Protein AF-A0A1T2KZF2-F1 (afdb_monomer_lite)

Secondary structure (DSSP, 8-state):
-HHHHHHHHHHHHHHT--GGGTTTTTS--TTHHHHHHHHHHHHSHHHHHHHHHHHHHHHHHHHTT--HHHHHHHHHHHHHHHHHHHHHHHHHHHHHSSTT----TTS-----------B-TTS-B-------

Foldseek 3Di:
DVVVVVVVVVVVVVVPPDCVVVVVPDDDDPVVVVVVVVVCCCLHPVVVVVLVVLVVVLVVCVVVPHDPVVSVVSVVVSVVVVCCSVVVVCVCCVVPVPVPPPPPPPPPPPCPPPQPQPQDPVRDGDRPPDDD

Structure (mmCIF, N/CA/C/O backbone):
data_AF-A0A1T2KZF2-F1
#
_entry.id   AF-A0A1T2KZF2-F1
#
loop_
_atom_site.group_PDB
_atom_site.id
_atom_site.type_symbol
_atom_site.label_atom_id
_atom_site.label_alt_id
_atom_site.label_comp_id
_atom_site.label_asym_id
_atom_site.label_entity_id
_atom_site.label_seq_id
_atom_site.pdbx_PDB_ins_code
_atom_site.Cartn_x
_atom_site.Cartn_y
_atom_site.Cartn_z
_atom_site.occupancy
_atom_site.B_iso_or_equiv
_atom_site.auth_seq_id
_atom_site.auth_comp_id
_atom_site.auth_asym_id
_atom_site.auth_atom_id
_atom_site.pdbx_PDB_model_num
ATOM 1 N N . MET A 1 1 ? -1.812 29.466 -7.656 1.00 59.69 1 MET A N 1
ATOM 2 C CA . MET A 1 1 ? -1.613 29.797 -6.223 1.00 59.69 1 MET A CA 1
ATOM 3 C C . MET A 1 1 ? -2.856 29.545 -5.358 1.00 59.69 1 MET A C 1
ATOM 5 O O . MET A 1 1 ? -2.756 28.784 -4.409 1.00 59.69 1 MET A O 1
ATOM 9 N N . ARG A 1 2 ? -4.055 30.053 -5.697 1.00 57.41 2 ARG A N 1
ATOM 10 C CA . ARG A 1 2 ? -5.286 29.862 -4.881 1.00 57.41 2 ARG A CA 1
ATOM 11 C C . ARG A 1 2 ? -5.716 28.396 -4.668 1.00 57.41 2 ARG A C 1
ATOM 13 O O . ARG A 1 2 ? -6.250 28.065 -3.619 1.00 57.41 2 ARG A O 1
ATOM 20 N N . LYS A 1 3 ? -5.462 27.514 -5.646 1.00 63.66 3 LYS A N 1
ATOM 21 C CA . LYS A 1 3 ? -5.753 26.068 -5.545 1.00 63.66 3 LYS A CA 1
ATOM 22 C C . LYS A 1 3 ? -4.833 25.354 -4.543 1.00 63.66 3 LYS A C 1
ATOM 24 O O . LYS A 1 3 ? -5.299 24.507 -3.800 1.00 63.66 3 LYS A O 1
ATOM 29 N N . PHE A 1 4 ? -3.567 25.771 -4.477 1.00 70.50 4 PHE A N 1
ATOM 30 C CA . PHE A 1 4 ? -2.580 25.266 -3.517 1.00 70.50 4 PHE A CA 1
ATOM 31 C C . PHE A 1 4 ? -2.897 25.728 -2.090 1.00 70.50 4 PHE A C 1
ATOM 33 O O . PHE A 1 4 ? -2.827 24.931 -1.167 1.00 70.50 4 PHE A O 1
ATOM 40 N N . MET A 1 5 ? -3.347 26.980 -1.926 1.00 77.50 5 MET A N 1
ATOM 41 C CA . MET A 1 5 ? -3.785 27.516 -0.629 1.00 77.50 5 MET A CA 1
ATOM 42 C C . MET A 1 5 ? -4.979 26.735 -0.054 1.00 77.50 5 MET A C 1
ATOM 44 O O . MET A 1 5 ? -5.021 26.454 1.136 1.00 77.50 5 MET A O 1
ATOM 48 N N . ARG A 1 6 ? -5.941 26.345 -0.905 1.00 78.38 6 ARG A N 1
ATOM 49 C CA . ARG A 1 6 ? -7.089 25.516 -0.496 1.00 78.38 6 ARG A CA 1
ATOM 50 C C . ARG A 1 6 ? -6.673 24.096 -0.113 1.00 78.38 6 ARG A C 1
ATOM 52 O O . ARG A 1 6 ? -7.231 23.549 0.829 1.00 78.38 6 ARG A O 1
ATOM 59 N N . LEU A 1 7 ? -5.696 23.525 -0.820 1.00 82.19 7 LEU A N 1
ATOM 60 C CA . LEU A 1 7 ? -5.176 22.189 -0.529 1.00 82.19 7 LEU A CA 1
ATOM 61 C C . LEU A 1 7 ? -4.384 22.171 0.787 1.00 82.19 7 LEU A C 1
ATOM 63 O O . LEU A 1 7 ? -4.590 21.287 1.608 1.00 82.19 7 LEU A O 1
ATOM 67 N N . ALA A 1 8 ? -3.550 23.191 1.018 1.00 80.38 8 ALA A N 1
ATOM 68 C CA . ALA A 1 8 ? -2.806 23.361 2.264 1.00 80.38 8 ALA A CA 1
ATOM 69 C C . ALA A 1 8 ? -3.744 23.564 3.463 1.00 80.38 8 ALA A C 1
ATOM 71 O O . ALA A 1 8 ? -3.579 22.911 4.486 1.00 80.38 8 ALA A O 1
ATOM 72 N N . LEU A 1 9 ? -4.781 24.396 3.312 1.00 81.19 9 LEU A N 1
ATOM 73 C CA . LEU A 1 9 ? -5.772 24.628 4.364 1.00 81.19 9 LEU A CA 1
ATOM 74 C C . LEU A 1 9 ? -6.580 23.362 4.692 1.00 81.19 9 LEU A C 1
ATOM 76 O O . LEU A 1 9 ? -6.818 23.077 5.862 1.00 81.19 9 LEU A O 1
ATOM 80 N N . ALA A 1 10 ? -6.965 22.582 3.676 1.00 78.56 10 ALA A N 1
ATOM 81 C CA . ALA A 1 10 ? -7.638 21.299 3.876 1.00 78.56 10 ALA A CA 1
ATOM 82 C C . ALA A 1 10 ? -6.735 20.289 4.603 1.00 78.56 10 ALA A C 1
ATOM 84 O O . ALA A 1 10 ? -7.198 19.579 5.489 1.00 78.56 10 ALA A O 1
ATOM 85 N N . MET A 1 11 ? -5.440 20.266 4.279 1.00 77.19 11 MET A N 1
ATOM 86 C CA . MET A 1 11 ? -4.468 19.381 4.922 1.00 77.19 11 MET A CA 1
ATOM 87 C C . MET A 1 11 ? -4.221 19.763 6.390 1.00 77.19 11 MET A C 1
ATOM 89 O O . MET A 1 11 ? -4.184 18.887 7.246 1.00 77.19 11 MET A O 1
ATOM 93 N N . THR A 1 12 ? -4.141 21.060 6.709 1.00 76.94 12 THR A N 1
ATOM 94 C CA . THR A 1 12 ? -4.047 21.545 8.099 1.00 76.94 12 THR A CA 1
ATOM 95 C C . THR A 1 12 ? -5.305 21.229 8.911 1.00 76.94 12 THR A C 1
ATOM 97 O O . THR A 1 12 ? -5.195 20.865 10.079 1.00 76.94 12 THR A O 1
ATOM 100 N N . LEU A 1 13 ? -6.493 21.316 8.303 1.00 74.19 13 LEU A N 1
ATOM 101 C CA . LEU A 1 13 ? -7.760 21.002 8.970 1.00 74.19 13 LEU A CA 1
ATOM 102 C C . LEU A 1 13 ? -7.868 19.516 9.351 1.00 74.19 13 LEU A C 1
ATOM 104 O O . LEU A 1 13 ? -8.380 19.201 10.419 1.00 74.19 13 LEU A O 1
ATOM 108 N N . VAL A 1 14 ? -7.349 18.613 8.513 1.00 71.88 14 VAL A N 1
ATOM 109 C CA . VAL A 1 14 ? -7.318 17.163 8.786 1.00 71.88 14 VAL A CA 1
ATOM 110 C C . VAL A 1 14 ? -6.396 16.819 9.962 1.00 71.88 14 VAL A C 1
ATOM 112 O O . VAL A 1 14 ? -6.685 15.892 10.711 1.00 71.88 14 VAL A O 1
ATOM 115 N N . ILE A 1 15 ? -5.316 17.579 10.164 1.00 73.56 15 ILE A N 1
ATOM 116 C CA . ILE A 1 15 ? -4.355 17.358 11.260 1.00 73.56 15 ILE A CA 1
ATOM 117 C C . ILE A 1 15 ? -4.911 17.843 12.613 1.00 73.56 15 ILE A C 1
ATOM 119 O O . ILE A 1 15 ? -4.520 17.328 13.654 1.00 73.56 15 ILE A O 1
ATOM 123 N N . PHE A 1 16 ? -5.835 18.810 12.612 1.00 69.12 16 PHE A N 1
ATOM 124 C CA . PHE A 1 16 ? -6.405 19.417 13.825 1.00 69.12 16 PHE A CA 1
ATOM 125 C C . PHE A 1 16 ? -7.699 18.748 14.331 1.00 69.12 16 PHE A C 1
ATOM 127 O O . PHE A 1 16 ? -8.380 19.304 15.195 1.00 69.12 16 PHE A O 1
ATOM 134 N N . VAL A 1 17 ? -8.068 17.575 13.806 1.00 65.88 17 VAL A N 1
ATOM 135 C CA . VAL A 1 17 ? -9.266 16.849 14.258 1.00 65.88 17 VAL A CA 1
ATOM 136 C C . VAL A 1 17 ? -9.049 16.338 15.695 1.00 65.88 17 VAL A C 1
ATOM 138 O O . VAL A 1 17 ? -8.044 15.678 15.951 1.00 65.88 17 VAL A O 1
ATOM 141 N N . PRO A 1 18 ? -9.961 16.632 16.645 1.00 56.00 18 PRO A N 1
ATOM 142 C CA . PRO A 1 18 ? -9.812 16.230 18.039 1.00 56.00 18 PRO A CA 1
ATOM 143 C C . PRO A 1 18 ? -9.817 14.703 18.202 1.00 56.00 18 PRO A C 1
ATOM 145 O O . PRO A 1 18 ? -10.654 13.988 17.653 1.00 56.00 18 PRO A O 1
ATOM 148 N N . GLU A 1 19 ? -8.898 14.227 19.037 1.00 55.16 19 GLU A N 1
ATOM 149 C CA . GLU A 1 19 ? -8.605 12.821 19.362 1.00 55.16 19 GLU A CA 1
ATOM 150 C C . GLU A 1 19 ? -9.797 12.055 19.979 1.00 55.16 19 GLU A C 1
ATOM 152 O O . GLU A 1 19 ? -9.812 10.826 20.035 1.00 55.16 19 GLU A O 1
ATOM 157 N N . THR A 1 20 ? -10.853 12.770 20.381 1.00 48.91 20 THR A N 1
ATOM 158 C CA . THR A 1 20 ? -12.110 12.201 20.891 1.00 48.91 20 THR A CA 1
ATOM 159 C C . THR A 1 20 ? -12.872 11.380 19.848 1.00 48.91 20 THR A C 1
ATOM 161 O O . THR A 1 20 ? -13.680 10.535 20.225 1.00 48.91 20 THR A O 1
ATOM 164 N N . ALA A 1 21 ? -12.589 11.567 18.554 1.00 49.34 21 ALA A N 1
ATOM 165 C CA . ALA A 1 21 ? -13.119 10.723 17.483 1.00 49.34 21 ALA A CA 1
ATOM 166 C C . ALA A 1 21 ? -12.400 9.362 17.371 1.00 49.34 21 ALA A C 1
ATOM 168 O O . ALA A 1 21 ? -12.964 8.424 16.818 1.00 49.34 21 ALA A O 1
ATOM 169 N N . LEU A 1 22 ? -11.185 9.227 17.921 1.00 48.91 22 LEU A N 1
ATOM 170 C CA . LEU A 1 22 ? -10.416 7.976 17.908 1.00 48.91 22 LEU A CA 1
ATOM 171 C C . LEU A 1 22 ? -10.740 7.079 19.119 1.00 48.91 22 LEU A C 1
ATOM 173 O O . LEU A 1 22 ? -10.637 5.859 19.038 1.00 48.91 22 LEU A O 1
ATOM 177 N N . ALA A 1 23 ? -11.182 7.677 20.233 1.00 48.06 23 ALA A N 1
ATOM 178 C CA . ALA A 1 23 ? -11.569 6.968 21.458 1.00 48.06 23 ALA A CA 1
ATOM 179 C C . ALA A 1 23 ? -13.012 6.415 21.439 1.00 48.06 23 ALA A C 1
ATOM 181 O O . ALA A 1 23 ? -13.411 5.699 22.355 1.00 48.06 23 ALA A O 1
ATOM 182 N N . ALA A 1 24 ? -13.798 6.715 20.399 1.00 45.94 24 ALA A N 1
ATOM 183 C CA . ALA A 1 24 ? -15.181 6.258 20.248 1.00 45.94 24 ALA A CA 1
ATOM 184 C C . ALA A 1 24 ? -15.320 4.964 19.421 1.00 45.94 24 ALA A C 1
ATOM 186 O O . ALA A 1 24 ? -16.406 4.659 18.931 1.00 45.94 24 ALA A O 1
ATOM 187 N N . ALA A 1 25 ? -14.261 4.152 19.318 1.00 51.28 25 ALA A N 1
ATOM 188 C CA . ALA A 1 25 ? -14.265 2.844 18.645 1.00 51.28 25 ALA A CA 1
ATOM 189 C C . ALA A 1 25 ? -15.155 1.767 19.326 1.00 51.28 25 ALA A C 1
ATOM 191 O O . ALA A 1 25 ? -14.989 0.573 19.087 1.00 51.28 25 ALA A O 1
ATOM 192 N N . GLY A 1 26 ? -16.099 2.164 20.187 1.00 53.81 26 GLY A N 1
ATOM 193 C CA . GLY A 1 26 ? -16.955 1.269 20.969 1.00 53.81 26 GLY A CA 1
ATOM 194 C C . GLY A 1 26 ? -18.438 1.642 21.029 1.00 53.81 26 GLY A C 1
ATOM 195 O O . GLY A 1 26 ? -19.194 0.923 21.678 1.00 53.81 26 GLY A O 1
ATOM 196 N N . THR A 1 27 ? -18.904 2.716 20.377 1.00 56.34 27 THR A N 1
ATOM 197 C CA . THR A 1 27 ? -20.307 3.163 20.514 1.00 56.34 27 THR A CA 1
ATOM 198 C C . THR A 1 27 ? -21.037 3.286 19.172 1.00 56.34 27 THR A C 1
ATOM 200 O O . THR A 1 27 ? -21.360 4.377 18.721 1.00 56.34 27 THR A O 1
ATOM 203 N N . GLY A 1 28 ? -21.320 2.142 18.540 1.00 57.16 28 GLY A N 1
ATOM 204 C CA . GLY A 1 28 ? -22.626 1.851 17.923 1.00 57.16 28 GLY A CA 1
ATOM 205 C C . GLY A 1 28 ? -23.250 2.842 16.928 1.00 57.16 28 GLY A C 1
ATOM 206 O O . GLY A 1 28 ? -24.467 3.010 16.956 1.00 57.16 28 GLY A O 1
ATOM 207 N N . LEU A 1 29 ? -22.483 3.468 16.031 1.00 64.19 29 LEU A N 1
ATOM 208 C CA . LEU A 1 29 ? -23.053 4.222 14.906 1.00 64.19 29 LEU A CA 1
ATOM 209 C C . LEU A 1 29 ? -23.049 3.360 13.621 1.00 64.19 29 LEU A C 1
ATOM 211 O O . LEU A 1 29 ? -22.015 2.795 13.277 1.00 64.19 29 LEU A O 1
ATOM 215 N N . PRO A 1 30 ? -24.165 3.240 12.870 1.00 61.41 30 PRO A N 1
ATOM 216 C CA . PRO A 1 30 ? -24.285 2.302 11.737 1.00 61.41 30 PRO A CA 1
ATOM 217 C C . PRO A 1 30 ? -23.357 2.607 10.545 1.00 61.41 30 PRO A C 1
ATOM 219 O O . PRO A 1 30 ? -23.146 1.757 9.684 1.00 61.41 30 PRO A O 1
ATOM 222 N N . TRP A 1 31 ? -22.773 3.803 10.506 1.00 60.81 31 TRP A N 1
ATOM 223 C CA . TRP A 1 31 ? -21.782 4.245 9.517 1.00 60.81 31 TRP A CA 1
ATOM 224 C C . TRP A 1 31 ? -20.341 3.873 9.903 1.00 60.81 31 TRP A C 1
ATOM 226 O O . TRP A 1 31 ? -19.471 3.846 9.035 1.00 60.81 31 TRP A O 1
ATOM 236 N N . GLU A 1 32 ? -20.089 3.513 11.164 1.00 63.47 32 GLU A N 1
ATOM 237 C CA . GLU A 1 32 ? -18.767 3.091 11.648 1.00 63.47 32 GLU A CA 1
ATOM 238 C C . GLU A 1 32 ? -18.387 1.694 11.154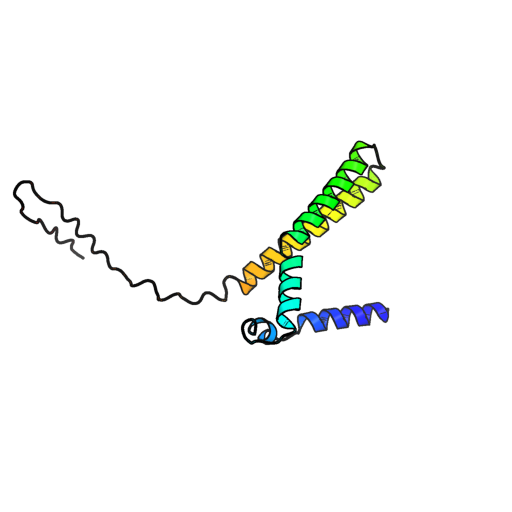 1.00 63.47 32 GLU A C 1
ATOM 240 O O . GLU A 1 32 ? -17.215 1.433 10.904 1.00 63.47 32 GLU A O 1
ATOM 245 N N . GLY A 1 33 ? -19.355 0.797 10.937 1.00 66.12 33 GLY A N 1
ATOM 246 C CA . GLY A 1 33 ? -19.084 -0.539 10.391 1.00 66.12 33 GLY A CA 1
ATOM 247 C C . GLY A 1 33 ? -18.424 -0.474 9.005 1.00 66.12 33 GLY A C 1
ATOM 248 O O . GLY A 1 33 ? -17.328 -1.006 8.824 1.00 66.12 33 GLY A O 1
ATOM 249 N N . PRO A 1 34 ? -19.026 0.232 8.033 1.00 61.59 34 PRO A N 1
ATOM 250 C CA . PRO A 1 34 ? -18.428 0.442 6.717 1.00 61.59 34 PRO A CA 1
ATOM 251 C C . PRO A 1 34 ? -17.092 1.201 6.750 1.00 61.59 34 PRO A C 1
ATOM 253 O O . PRO A 1 34 ? -16.179 0.845 6.007 1.00 61.59 34 PRO A O 1
ATOM 256 N N . LEU A 1 35 ? -16.940 2.212 7.615 1.00 60.50 35 LEU A N 1
ATOM 257 C CA . LEU A 1 35 ? -15.693 2.984 7.734 1.00 60.50 35 LEU A CA 1
ATOM 258 C C . LEU A 1 35 ? -14.554 2.168 8.365 1.00 60.50 35 LEU A C 1
ATOM 260 O O . LEU A 1 35 ? -13.415 2.252 7.906 1.00 60.50 35 LEU A O 1
ATOM 264 N N . THR A 1 36 ? -14.864 1.317 9.344 1.00 61.59 36 THR A N 1
ATOM 265 C CA . THR A 1 36 ? -13.903 0.391 9.966 1.00 61.59 36 THR A CA 1
ATOM 266 C C . THR A 1 36 ? -13.495 -0.723 9.001 1.00 61.59 36 THR A C 1
ATOM 268 O O . THR A 1 36 ? -12.337 -1.126 8.947 1.00 61.59 36 THR A O 1
ATOM 271 N N . VAL A 1 37 ? -14.421 -1.217 8.175 1.00 61.91 37 VAL A N 1
ATOM 272 C CA . VAL A 1 37 ? -14.090 -2.161 7.093 1.00 61.91 37 VAL A CA 1
ATOM 273 C C . VAL A 1 37 ? -13.183 -1.498 6.056 1.00 61.91 37 VAL A C 1
ATOM 275 O O . VAL A 1 37 ? -12.260 -2.138 5.549 1.00 61.91 37 VAL A O 1
ATOM 278 N N . LEU A 1 38 ? -13.393 -0.212 5.773 1.00 61.78 38 LEU A N 1
ATOM 279 C CA . LEU A 1 38 ? -12.553 0.542 4.849 1.00 61.78 38 LEU A CA 1
ATOM 280 C C . LEU A 1 38 ? -11.142 0.768 5.412 1.00 61.78 38 LEU A C 1
ATOM 282 O O . LEU A 1 38 ? -10.167 0.528 4.700 1.00 61.78 38 LEU A O 1
ATOM 286 N N . SER A 1 39 ? -11.017 1.153 6.686 1.00 65.56 39 SER A N 1
ATOM 287 C CA . SER A 1 39 ? -9.712 1.311 7.340 1.00 65.56 39 SER A CA 1
ATOM 288 C C . SER A 1 39 ? -8.953 -0.018 7.395 1.00 65.56 39 SER A C 1
ATOM 290 O O . SER A 1 39 ? -7.802 -0.074 6.963 1.00 65.56 39 SER A O 1
ATOM 292 N N . ASN A 1 40 ? -9.627 -1.106 7.782 1.00 62.84 40 ASN A N 1
ATOM 293 C CA . ASN A 1 40 ? -9.063 -2.458 7.779 1.00 62.84 40 ASN A CA 1
ATOM 294 C C . ASN A 1 40 ? -8.703 -2.959 6.375 1.00 62.84 40 ASN A C 1
ATOM 296 O O . ASN A 1 40 ? -7.805 -3.779 6.233 1.00 62.84 40 ASN A O 1
ATOM 300 N N . SER A 1 41 ? -9.371 -2.491 5.320 1.00 68.25 41 SER A N 1
ATOM 301 C CA . SER A 1 41 ? -9.027 -2.876 3.944 1.00 68.25 41 SER A CA 1
ATOM 302 C C . SER A 1 41 ? -7.779 -2.149 3.436 1.00 68.25 41 SER A C 1
ATOM 304 O O . SER A 1 41 ? -7.014 -2.716 2.656 1.00 68.25 41 SER A O 1
ATOM 306 N N . ILE A 1 42 ? -7.550 -0.913 3.890 1.00 65.00 42 ILE A N 1
ATOM 307 C CA . ILE A 1 42 ? -6.377 -0.104 3.519 1.00 65.00 42 ILE A CA 1
ATOM 308 C C . ILE A 1 42 ? -5.122 -0.556 4.276 1.00 65.00 42 ILE A C 1
ATOM 310 O O . ILE A 1 42 ? -4.020 -0.463 3.740 1.00 65.00 42 ILE A O 1
ATOM 314 N N . THR A 1 43 ? -5.272 -1.070 5.496 1.00 67.81 43 THR A N 1
ATOM 315 C CA . THR A 1 43 ? -4.157 -1.602 6.299 1.00 67.81 43 THR A CA 1
ATOM 316 C C . THR A 1 43 ? -4.041 -3.129 6.251 1.00 67.81 43 THR A C 1
ATOM 318 O O . THR A 1 43 ? -3.032 -3.681 6.684 1.00 67.81 43 THR A O 1
ATOM 321 N N . GLY A 1 44 ? -5.048 -3.821 5.718 1.00 71.00 44 GLY A N 1
ATOM 322 C CA . GLY A 1 44 ? -5.124 -5.278 5.663 1.00 71.00 44 GLY A CA 1
ATOM 323 C C . GLY A 1 44 ? -4.596 -5.913 4.368 1.00 71.00 44 GLY A C 1
ATOM 324 O O . GLY A 1 44 ? -3.993 -5.250 3.520 1.00 71.00 44 GLY A O 1
ATOM 325 N N . PRO A 1 45 ? -4.848 -7.223 4.167 1.00 76.38 45 PRO A N 1
ATOM 326 C CA . PRO A 1 45 ? -4.257 -8.027 3.084 1.00 76.38 45 PRO A CA 1
ATOM 327 C C . PRO A 1 45 ? -4.538 -7.528 1.653 1.00 76.38 45 PRO A C 1
ATOM 329 O O . PRO A 1 45 ? -3.820 -7.880 0.713 1.00 76.38 45 PRO A O 1
ATOM 332 N N . VAL A 1 46 ? -5.568 -6.694 1.469 1.00 78.69 46 VAL A N 1
ATOM 333 C CA . VAL A 1 46 ? -5.928 -6.108 0.168 1.00 78.69 46 VAL A CA 1
ATOM 334 C C . VAL A 1 46 ? -4.847 -5.136 -0.313 1.00 78.69 46 VAL A C 1
ATOM 336 O O . VAL A 1 46 ? -4.418 -5.231 -1.463 1.00 78.69 46 VAL A O 1
ATOM 339 N N . ALA A 1 47 ? -4.336 -4.262 0.561 1.00 79.38 47 ALA A N 1
ATOM 340 C CA . ALA A 1 47 ? -3.250 -3.341 0.219 1.00 79.38 47 ALA A CA 1
ATOM 341 C C . ALA A 1 47 ? -1.968 -4.090 -0.180 1.00 79.38 47 ALA A C 1
ATOM 343 O O . ALA A 1 47 ? -1.299 -3.725 -1.150 1.00 79.38 47 ALA A O 1
ATOM 344 N N . PHE A 1 48 ? -1.675 -5.196 0.508 1.00 76.50 48 PHE A N 1
ATOM 345 C CA . PHE A 1 48 ? -0.554 -6.072 0.173 1.00 76.50 48 PHE A CA 1
ATOM 346 C C . PHE A 1 48 ? -0.714 -6.718 -1.213 1.00 76.50 48 PHE A C 1
ATOM 348 O O . PHE A 1 48 ? 0.232 -6.767 -1.998 1.00 76.50 48 PHE A O 1
ATOM 355 N N . SER A 1 49 ? -1.929 -7.152 -1.552 1.00 85.25 49 SER A N 1
ATOM 356 C CA . SER A 1 49 ? -2.229 -7.763 -2.853 1.00 85.25 49 SER A CA 1
ATOM 357 C C . SER A 1 49 ? -2.037 -6.776 -4.011 1.00 85.25 49 SER A C 1
ATOM 359 O O . SER A 1 49 ? -1.444 -7.122 -5.033 1.00 85.25 49 SER A O 1
ATOM 361 N N . VAL A 1 50 ? -2.473 -5.523 -3.840 1.00 84.00 50 VAL A N 1
ATOM 362 C CA . VAL A 1 50 ? -2.270 -4.459 -4.840 1.00 84.00 50 VAL A CA 1
ATOM 363 C C . VAL A 1 50 ? -0.782 -4.140 -5.015 1.00 84.00 50 VAL A C 1
ATOM 365 O O . VAL A 1 50 ? -0.315 -3.998 -6.148 1.00 84.00 50 VAL A O 1
ATOM 368 N N . ALA A 1 51 ? -0.020 -4.084 -3.918 1.00 81.06 51 ALA A N 1
ATOM 369 C CA . ALA A 1 51 ? 1.427 -3.881 -3.974 1.00 81.06 51 ALA A CA 1
ATOM 370 C C . ALA A 1 51 ? 2.133 -5.008 -4.749 1.00 81.06 51 ALA A C 1
ATOM 372 O O . ALA A 1 51 ? 2.999 -4.739 -5.583 1.00 81.06 51 ALA A O 1
ATOM 373 N N . LEU A 1 52 ? 1.721 -6.260 -4.538 1.00 88.25 52 LEU A N 1
ATOM 374 C CA . LEU A 1 52 ? 2.278 -7.420 -5.234 1.00 88.25 52 LEU A CA 1
ATOM 375 C C . LEU A 1 52 ? 2.026 -7.348 -6.749 1.00 88.25 52 LEU A C 1
ATOM 377 O O . LEU A 1 52 ? 2.954 -7.541 -7.533 1.00 88.25 52 LEU A O 1
ATOM 381 N N . ILE A 1 53 ? 0.809 -6.993 -7.171 1.00 89.06 53 ILE A N 1
ATOM 382 C CA . ILE A 1 53 ? 0.469 -6.820 -8.595 1.00 89.06 53 ILE A CA 1
ATOM 383 C C . ILE A 1 53 ? 1.340 -5.730 -9.240 1.00 89.06 53 ILE A C 1
ATOM 385 O O . ILE A 1 53 ? 1.869 -5.932 -10.334 1.00 89.06 53 ILE A O 1
ATOM 389 N N . ALA A 1 54 ? 1.540 -4.597 -8.560 1.00 84.75 54 ALA A N 1
ATOM 390 C CA . ALA A 1 54 ? 2.377 -3.508 -9.065 1.00 84.75 54 ALA A CA 1
ATOM 391 C C . ALA A 1 54 ? 3.842 -3.938 -9.269 1.00 84.75 54 ALA A C 1
ATOM 393 O O . ALA A 1 54 ? 4.446 -3.605 -10.292 1.00 84.75 54 ALA A O 1
ATOM 394 N N . ILE A 1 55 ? 4.397 -4.721 -8.337 1.00 85.50 55 ILE A N 1
ATOM 395 C CA . ILE A 1 55 ? 5.758 -5.270 -8.441 1.00 85.50 55 ILE A CA 1
ATOM 396 C C . ILE A 1 55 ? 5.869 -6.239 -9.625 1.00 85.50 55 ILE A C 1
ATOM 398 O O . ILE A 1 55 ? 6.839 -6.170 -10.379 1.00 85.50 55 ILE A O 1
ATOM 402 N N . VAL A 1 56 ? 4.871 -7.103 -9.834 1.00 90.19 56 VAL A N 1
ATOM 403 C CA . VAL A 1 56 ? 4.856 -8.054 -10.960 1.00 90.19 56 VAL A CA 1
ATOM 404 C C . VAL A 1 56 ? 4.818 -7.327 -12.304 1.00 90.19 56 VAL A C 1
ATOM 406 O O . VAL A 1 56 ? 5.569 -7.684 -13.210 1.00 90.19 56 VAL A O 1
ATOM 409 N N . ILE A 1 57 ? 4.004 -6.274 -12.434 1.00 86.50 57 ILE A N 1
ATOM 410 C CA . ILE A 1 57 ? 3.955 -5.454 -13.655 1.00 86.50 57 ILE A CA 1
ATOM 411 C C . ILE A 1 57 ? 5.311 -4.776 -13.898 1.00 86.50 57 ILE A C 1
ATOM 413 O O . ILE A 1 57 ? 5.825 -4.820 -15.015 1.00 86.50 57 ILE A O 1
ATOM 417 N N . ALA A 1 58 ? 5.925 -4.198 -12.860 1.00 83.75 58 ALA A N 1
ATOM 418 C CA . ALA A 1 58 ? 7.243 -3.573 -12.966 1.00 83.75 58 ALA A CA 1
ATOM 419 C C . ALA A 1 58 ? 8.339 -4.575 -13.377 1.00 83.75 58 ALA A C 1
ATOM 421 O O . ALA A 1 58 ? 9.160 -4.268 -14.242 1.00 83.75 58 ALA A O 1
ATOM 422 N N . GLY A 1 59 ? 8.323 -5.784 -12.806 1.00 84.00 59 GLY A N 1
ATOM 423 C CA . GLY A 1 59 ? 9.228 -6.872 -13.182 1.00 84.00 59 GLY A CA 1
ATOM 424 C C . GLY A 1 59 ? 9.002 -7.358 -14.616 1.00 84.00 59 GLY A C 1
ATOM 425 O O . GLY A 1 59 ? 9.963 -7.561 -15.353 1.00 84.00 59 GLY A O 1
ATOM 426 N N . GLY A 1 60 ? 7.743 -7.467 -15.049 1.00 87.06 60 GLY A N 1
ATOM 427 C CA . GLY A 1 60 ? 7.392 -7.824 -16.424 1.00 87.06 60 GLY A CA 1
ATOM 428 C C . GLY A 1 60 ? 7.932 -6.819 -17.443 1.00 87.06 60 GLY A C 1
ATOM 429 O O . GLY A 1 60 ? 8.567 -7.213 -18.417 1.00 87.06 60 GLY A O 1
ATOM 430 N N . VAL A 1 61 ? 7.767 -5.517 -17.186 1.00 82.38 61 VAL A N 1
ATOM 431 C CA . VAL A 1 61 ? 8.300 -4.447 -18.053 1.00 82.38 61 VAL A CA 1
ATOM 432 C C . VAL A 1 61 ? 9.835 -4.482 -18.134 1.00 82.38 61 VAL A C 1
ATOM 434 O O . VAL A 1 61 ? 10.400 -4.149 -19.177 1.00 82.38 61 VAL A O 1
ATOM 437 N N . LEU A 1 62 ? 10.516 -4.929 -17.073 1.00 83.50 62 LEU A N 1
ATOM 438 C CA . LEU A 1 62 ? 11.975 -5.057 -17.044 1.00 83.50 62 LEU A CA 1
ATOM 439 C C . LEU A 1 62 ? 12.480 -6.242 -17.885 1.00 83.50 62 LEU A C 1
ATOM 441 O O . LEU A 1 62 ? 13.459 -6.100 -18.615 1.00 83.50 62 LEU A O 1
ATOM 445 N N . ILE A 1 63 ? 11.809 -7.397 -17.812 1.00 83.38 63 ILE A N 1
ATOM 446 C CA . ILE A 1 63 ? 12.233 -8.622 -18.515 1.00 83.38 63 ILE A CA 1
ATOM 447 C C . ILE A 1 63 ? 12.138 -8.458 -20.038 1.00 83.38 63 ILE A C 1
ATOM 449 O O . ILE A 1 63 ? 13.005 -8.942 -20.762 1.00 83.38 63 ILE A O 1
ATOM 453 N N . PHE A 1 64 ? 11.125 -7.744 -20.533 1.00 79.69 64 PHE A N 1
ATOM 454 C CA . PHE A 1 64 ? 10.957 -7.490 -21.969 1.00 79.69 64 PHE A CA 1
ATOM 455 C C . PHE A 1 64 ? 11.836 -6.349 -22.515 1.00 79.69 64 PHE A C 1
ATOM 457 O O . PHE A 1 64 ? 11.705 -5.992 -23.683 1.00 79.69 64 PHE A O 1
ATOM 464 N N . GLY A 1 65 ? 12.753 -5.794 -21.713 1.00 69.62 65 GLY A N 1
ATOM 465 C CA . GLY A 1 65 ? 13.720 -4.797 -22.182 1.00 69.62 65 GLY A CA 1
ATOM 466 C C . GLY A 1 65 ? 13.126 -3.401 -22.388 1.00 69.62 65 GLY A C 1
ATOM 467 O O . GLY A 1 65 ? 13.470 -2.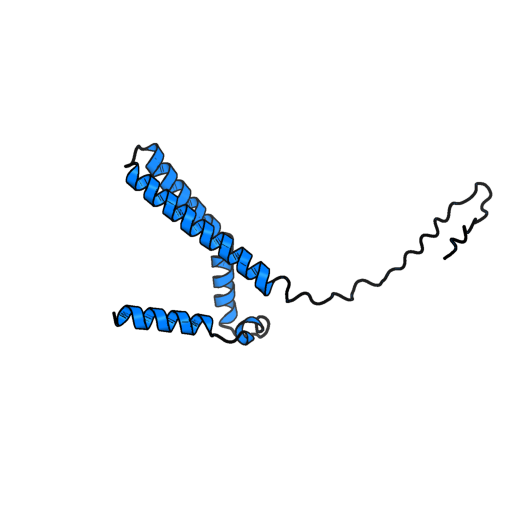720 -23.353 1.00 69.62 65 GLY A O 1
ATOM 468 N N . GLY A 1 66 ? 12.223 -2.973 -21.499 1.00 73.69 66 GLY A N 1
ATOM 469 C CA . GLY A 1 66 ? 11.716 -1.602 -21.479 1.00 73.69 66 GLY A CA 1
ATOM 470 C C . GLY A 1 66 ? 12.793 -0.574 -21.113 1.00 73.69 66 GLY A C 1
ATOM 471 O O . GLY A 1 66 ? 13.769 -0.889 -20.434 1.00 73.69 66 GLY A O 1
ATOM 472 N N . ASP A 1 67 ? 12.587 0.670 -21.553 1.00 82.50 67 ASP A N 1
ATOM 473 C CA . ASP A 1 67 ? 13.462 1.821 -21.306 1.00 82.50 67 ASP A CA 1
ATOM 474 C C . ASP A 1 67 ? 13.990 1.838 -19.856 1.00 82.50 67 ASP A C 1
ATOM 476 O O . ASP A 1 67 ? 13.204 1.900 -18.904 1.00 82.50 67 ASP A O 1
ATOM 480 N N . LEU A 1 68 ? 15.315 1.802 -19.655 1.00 79.62 68 LEU A N 1
ATOM 481 C CA . LEU A 1 68 ? 15.917 1.768 -18.307 1.00 79.62 68 LEU A CA 1
ATOM 482 C C . LEU A 1 68 ? 15.471 2.966 -17.456 1.00 79.62 68 LEU A C 1
ATOM 484 O O . LEU A 1 68 ? 15.319 2.862 -16.238 1.00 79.62 68 LEU A O 1
ATOM 488 N N . ASN A 1 69 ? 15.203 4.097 -18.109 1.00 85.38 69 ASN A N 1
ATOM 489 C CA . ASN A 1 69 ? 14.646 5.288 -17.479 1.00 85.38 69 ASN A CA 1
ATOM 490 C C . ASN A 1 69 ? 13.214 5.051 -16.958 1.00 85.38 69 ASN A C 1
ATOM 492 O O . ASN A 1 69 ? 12.869 5.473 -15.853 1.00 85.38 69 ASN A O 1
ATOM 496 N N . GLN A 1 70 ? 12.394 4.321 -17.718 1.00 82.25 70 GLN A N 1
ATOM 497 C CA . GLN A 1 70 ? 11.033 3.943 -17.337 1.00 82.25 70 GLN A CA 1
ATOM 498 C C . GLN A 1 70 ? 11.046 2.963 -16.155 1.00 82.25 70 GLN A C 1
ATOM 500 O O . GLN A 1 70 ? 10.284 3.148 -15.204 1.00 82.25 70 GLN A O 1
ATOM 505 N N . PHE A 1 71 ? 11.939 1.967 -16.169 1.00 84.00 71 PHE A N 1
ATOM 506 C CA . PHE A 1 71 ? 12.111 1.040 -15.048 1.00 84.00 71 PHE A CA 1
ATOM 507 C C . PHE A 1 71 ? 12.546 1.765 -13.773 1.00 84.00 71 PHE A C 1
ATOM 509 O O . PHE A 1 71 ? 11.896 1.623 -12.739 1.00 84.00 71 PHE A O 1
ATOM 516 N N . ALA A 1 72 ? 13.603 2.580 -13.850 1.00 86.69 72 ALA A N 1
ATOM 517 C CA . ALA A 1 72 ? 14.113 3.318 -12.698 1.00 86.69 72 ALA A CA 1
ATOM 518 C C . ALA A 1 72 ? 13.031 4.223 -12.090 1.00 86.69 72 ALA A C 1
ATOM 520 O O . ALA A 1 72 ? 12.866 4.269 -10.870 1.00 86.69 72 ALA A O 1
ATOM 521 N N . ARG A 1 73 ? 12.229 4.882 -12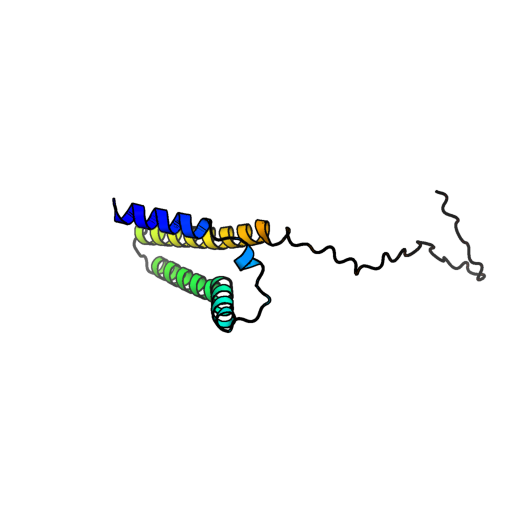.936 1.00 86.88 73 ARG A N 1
ATOM 522 C CA . ARG A 1 73 ? 11.088 5.696 -12.504 1.00 86.88 73 ARG A CA 1
ATOM 523 C C . ARG A 1 73 ? 10.059 4.869 -11.729 1.00 86.88 73 ARG A C 1
ATOM 525 O O . ARG A 1 73 ? 9.642 5.282 -10.650 1.00 86.88 73 ARG A O 1
ATOM 532 N N . VAL A 1 74 ? 9.659 3.711 -12.254 1.00 87.88 74 VAL A N 1
ATOM 533 C CA . VAL A 1 74 ? 8.672 2.835 -11.599 1.00 87.88 74 VAL A CA 1
ATOM 534 C C . VAL A 1 74 ? 9.228 2.237 -10.303 1.00 87.88 74 VAL A C 1
ATOM 536 O O . VAL A 1 74 ? 8.529 2.237 -9.291 1.00 87.88 74 VAL A O 1
ATOM 539 N N . ALA A 1 75 ? 10.488 1.801 -10.292 1.00 86.94 75 ALA A N 1
ATOM 540 C CA . ALA A 1 75 ? 11.145 1.257 -9.107 1.00 86.94 75 ALA A CA 1
ATOM 541 C C . ALA A 1 75 ? 11.193 2.280 -7.960 1.00 86.94 75 ALA A C 1
ATOM 543 O O . ALA A 1 75 ? 10.832 1.957 -6.829 1.00 86.94 75 ALA A O 1
ATOM 544 N N . ILE A 1 76 ? 11.555 3.534 -8.255 1.00 91.25 76 ILE A N 1
ATOM 545 C CA . ILE A 1 76 ? 11.571 4.614 -7.258 1.00 91.25 76 ILE A CA 1
ATOM 546 C C . ILE A 1 76 ? 10.159 4.889 -6.725 1.00 91.25 76 ILE A C 1
ATOM 548 O O . ILE A 1 76 ? 9.995 5.050 -5.517 1.00 91.25 76 ILE A O 1
ATOM 552 N N . PHE A 1 77 ? 9.129 4.898 -7.580 1.00 90.44 77 PHE A N 1
ATOM 553 C CA . PHE A 1 77 ? 7.747 5.073 -7.122 1.00 90.44 77 PHE A CA 1
ATOM 554 C C . PHE A 1 77 ? 7.283 3.941 -6.203 1.00 90.44 77 PHE A C 1
ATOM 556 O O . PHE A 1 77 ? 6.671 4.218 -5.173 1.00 90.44 77 PHE A O 1
ATOM 563 N N . ILE A 1 78 ? 7.607 2.688 -6.526 1.00 88.25 78 ILE A N 1
ATOM 564 C CA . ILE A 1 78 ? 7.279 1.541 -5.670 1.00 88.25 78 ILE A CA 1
ATOM 565 C C . ILE A 1 78 ? 7.969 1.678 -4.310 1.00 88.25 78 ILE A C 1
ATOM 567 O O . ILE A 1 78 ? 7.310 1.557 -3.280 1.00 88.25 78 ILE A O 1
ATOM 571 N N . VAL A 1 79 ? 9.267 1.992 -4.285 1.00 89.88 79 VAL A N 1
ATOM 572 C CA . VAL A 1 79 ? 10.017 2.173 -3.032 1.00 89.88 79 VAL A CA 1
ATOM 573 C C . VAL A 1 79 ? 9.465 3.339 -2.209 1.00 89.88 79 VAL A C 1
ATOM 575 O O . VAL A 1 79 ? 9.303 3.198 -0.998 1.00 89.88 79 VAL A O 1
ATOM 578 N N . LEU A 1 80 ? 9.125 4.466 -2.844 1.00 93.19 80 LEU A N 1
ATOM 579 C CA . LEU A 1 80 ? 8.508 5.611 -2.167 1.00 93.19 80 LEU A CA 1
ATOM 580 C C . LEU A 1 80 ? 7.168 5.241 -1.523 1.00 93.19 80 LEU A C 1
ATOM 582 O O . LEU A 1 80 ? 6.935 5.577 -0.364 1.00 93.19 80 LEU A O 1
ATOM 586 N N . VAL A 1 81 ? 6.301 4.535 -2.254 1.00 89.56 81 VAL A N 1
ATOM 587 C CA . VAL A 1 81 ? 4.980 4.126 -1.759 1.00 89.56 81 VAL A CA 1
ATOM 588 C C . VAL A 1 81 ? 5.109 3.102 -0.633 1.00 89.56 81 VAL A C 1
ATOM 590 O O . VAL A 1 81 ? 4.475 3.265 0.407 1.00 89.56 81 VAL A O 1
ATOM 593 N N . LEU A 1 82 ? 5.955 2.082 -0.796 1.00 88.00 82 LEU A N 1
ATOM 594 C CA . LEU A 1 82 ? 6.191 1.081 0.245 1.00 88.00 82 LEU A CA 1
ATOM 595 C C . LEU A 1 82 ? 6.765 1.738 1.505 1.00 88.00 82 LEU A C 1
ATOM 597 O O . LEU A 1 82 ? 6.220 1.552 2.587 1.00 88.00 82 LEU A O 1
ATOM 601 N N . SER A 1 83 ? 7.796 2.574 1.375 1.00 91.06 83 SER A N 1
ATOM 602 C CA . SER A 1 83 ? 8.377 3.295 2.515 1.00 91.06 83 SER A CA 1
ATOM 603 C C . SER A 1 83 ? 7.329 4.114 3.277 1.00 91.06 83 SER A C 1
ATOM 605 O O . SER A 1 83 ? 7.270 4.052 4.504 1.00 91.06 83 SER A O 1
ATOM 607 N N . LEU A 1 84 ? 6.439 4.811 2.561 1.00 90.50 84 LEU A N 1
ATOM 608 C CA . LEU A 1 84 ? 5.353 5.573 3.175 1.00 90.50 84 LEU A CA 1
ATOM 609 C C . LEU A 1 84 ? 4.357 4.668 3.921 1.00 90.50 84 LEU A C 1
ATOM 611 O O . LEU A 1 84 ? 3.984 4.988 5.046 1.00 90.50 84 LEU A O 1
ATOM 615 N N . ILE A 1 85 ? 3.943 3.541 3.331 1.00 87.19 85 ILE A N 1
ATOM 616 C CA . ILE A 1 85 ? 2.974 2.614 3.944 1.00 87.19 85 ILE A CA 1
ATOM 617 C C . ILE A 1 85 ? 3.566 1.950 5.193 1.00 87.19 85 ILE A C 1
ATOM 619 O O . ILE A 1 85 ? 2.943 1.975 6.256 1.00 87.19 85 ILE A O 1
ATOM 623 N N . ILE A 1 86 ? 4.779 1.392 5.091 1.00 84.12 86 ILE A N 1
ATOM 624 C CA . ILE A 1 86 ? 5.462 0.761 6.227 1.00 84.12 86 ILE A CA 1
ATOM 625 C C . ILE A 1 86 ? 5.775 1.808 7.308 1.00 84.12 86 ILE A C 1
ATOM 627 O O . ILE A 1 86 ? 5.551 1.554 8.491 1.00 84.12 86 ILE A O 1
ATOM 631 N N . GLY A 1 87 ? 6.248 2.997 6.929 1.00 87.44 87 GLY A N 1
ATOM 632 C CA . GLY A 1 87 ? 6.553 4.079 7.865 1.00 87.44 87 GLY A CA 1
ATOM 633 C C . GLY A 1 87 ? 5.318 4.596 8.605 1.00 87.44 87 GLY A C 1
ATOM 634 O O . GLY A 1 87 ? 5.364 4.764 9.822 1.00 87.44 87 GLY A O 1
ATOM 635 N N . ALA A 1 88 ? 4.199 4.787 7.903 1.00 83.94 88 ALA A N 1
ATOM 636 C CA . ALA A 1 88 ? 2.952 5.263 8.498 1.00 83.94 88 ALA A CA 1
ATOM 637 C C . ALA A 1 88 ? 2.354 4.256 9.491 1.00 83.94 88 ALA A C 1
ATOM 639 O O . ALA A 1 88 ? 1.940 4.651 10.581 1.00 83.94 88 ALA A O 1
ATOM 640 N N . ALA A 1 89 ? 2.351 2.963 9.150 1.00 80.94 89 ALA A N 1
ATOM 641 C CA . ALA A 1 89 ? 1.869 1.917 10.051 1.00 80.94 89 ALA A CA 1
ATOM 642 C C . ALA A 1 89 ? 2.706 1.853 11.341 1.00 80.94 89 ALA A C 1
ATOM 644 O O . ALA A 1 89 ? 2.150 1.846 12.437 1.00 80.94 89 ALA A O 1
ATOM 645 N N . ASN A 1 90 ? 4.038 1.897 11.220 1.00 80.38 90 ASN A N 1
ATOM 646 C CA . ASN A 1 90 ? 4.936 1.894 12.378 1.00 80.38 90 ASN A CA 1
ATOM 647 C C . ASN A 1 90 ? 4.802 3.163 13.231 1.00 80.38 90 ASN A C 1
ATOM 649 O O . ASN A 1 90 ? 4.806 3.075 14.457 1.00 80.38 90 ASN A O 1
ATOM 653 N N . PHE A 1 91 ? 4.641 4.334 12.609 1.00 85.62 91 PHE A N 1
ATOM 654 C CA . PHE A 1 91 ? 4.401 5.588 13.324 1.00 85.62 91 PHE A CA 1
ATOM 655 C C . PHE A 1 91 ? 3.096 5.534 14.133 1.00 85.62 91 PHE A C 1
ATOM 657 O O . PHE A 1 91 ? 3.093 5.847 15.322 1.00 85.62 91 PHE A O 1
ATOM 664 N N . LEU A 1 92 ? 2.004 5.056 13.526 1.00 80.75 92 LEU A N 1
ATOM 665 C CA . LEU A 1 92 ? 0.708 4.945 14.194 1.00 80.75 92 LEU A CA 1
ATOM 666 C C . LEU A 1 92 ? 0.749 3.937 15.358 1.00 80.75 92 LEU A C 1
ATOM 668 O O . LEU A 1 92 ? 0.293 4.248 16.458 1.00 80.75 92 LEU A O 1
ATOM 672 N N . SER A 1 93 ? 1.351 2.761 15.164 1.00 75.25 93 SER A N 1
ATOM 673 C CA . SER A 1 93 ? 1.525 1.779 16.243 1.00 75.25 93 SER A CA 1
ATOM 674 C C . SER A 1 93 ? 2.453 2.278 17.356 1.00 75.25 93 SER A C 1
ATOM 676 O O . SER A 1 93 ? 2.190 2.013 18.526 1.00 75.25 93 SER A O 1
ATOM 678 N N . SER A 1 94 ? 3.505 3.032 17.029 1.00 76.19 94 SER A N 1
ATOM 679 C CA . SER A 1 94 ? 4.436 3.575 18.026 1.00 76.19 94 SER A CA 1
ATOM 680 C C . SER A 1 94 ? 3.819 4.694 18.865 1.00 76.19 94 SER A C 1
ATOM 682 O O . SER A 1 94 ? 4.132 4.797 20.049 1.00 76.19 94 SER A O 1
ATOM 684 N N . THR A 1 95 ? 2.978 5.543 18.274 1.00 76.38 95 THR A N 1
ATOM 685 C CA . THR A 1 95 ? 2.362 6.679 18.978 1.00 76.38 95 THR A CA 1
ATOM 686 C C . THR A 1 95 ? 1.105 6.268 19.747 1.00 76.38 95 THR A C 1
ATOM 688 O O . THR A 1 95 ? 0.894 6.739 20.866 1.00 76.38 95 THR A O 1
ATOM 691 N N . PHE A 1 96 ? 0.298 5.354 19.199 1.00 71.88 96 PHE A N 1
ATOM 692 C CA . PHE A 1 96 ? -1.020 5.013 19.751 1.00 71.88 96 PHE A CA 1
ATOM 693 C C . PHE A 1 96 ? -1.139 3.569 20.273 1.00 71.88 96 PHE A C 1
ATOM 695 O O . PHE A 1 96 ? -2.115 3.254 20.947 1.00 71.88 96 PHE A O 1
ATOM 702 N N . GLY A 1 97 ? -0.166 2.686 20.014 1.00 63.09 97 GLY A N 1
ATOM 703 C CA . GLY A 1 97 ? -0.199 1.277 20.444 1.00 63.09 97 GLY A CA 1
ATOM 704 C C . GLY A 1 97 ? 0.353 1.007 21.850 1.00 63.09 97 GLY A C 1
ATOM 705 O O . GLY A 1 97 ? -0.090 0.066 22.502 1.00 63.09 97 GLY A O 1
ATOM 706 N N . THR A 1 98 ? 1.273 1.840 22.351 1.00 58.09 98 THR A N 1
ATOM 707 C CA . THR A 1 98 ? 1.887 1.674 23.690 1.00 58.09 98 THR A CA 1
ATOM 708 C C . THR A 1 98 ? 1.287 2.618 24.738 1.00 58.09 98 THR A C 1
ATOM 710 O O . THR A 1 98 ? 1.234 2.286 25.920 1.00 58.09 98 THR A O 1
ATOM 713 N N . THR A 1 99 ? 0.757 3.770 24.321 1.00 57.53 99 THR A N 1
ATOM 714 C CA . THR A 1 99 ? 0.161 4.785 25.215 1.00 57.53 99 THR A CA 1
ATOM 715 C C . THR A 1 99 ? -1.186 4.344 25.817 1.00 57.53 99 THR A C 1
ATOM 717 O O . THR A 1 99 ? -1.685 4.968 26.746 1.00 57.53 99 THR A O 1
ATOM 720 N N . GLY A 1 100 ? -1.766 3.245 25.321 1.00 52.47 100 GLY A N 1
ATOM 721 C CA . GLY A 1 100 ? -3.018 2.654 25.804 1.00 52.47 100 GLY A CA 1
ATOM 722 C C . GLY A 1 100 ? -2.850 1.414 26.686 1.00 52.47 100 GLY A C 1
ATOM 723 O O . GLY A 1 100 ? -3.823 0.681 26.854 1.00 52.47 100 GLY A O 1
ATOM 724 N N . ALA A 1 101 ? -1.650 1.131 27.215 1.00 57.22 101 ALA A N 1
ATOM 725 C CA . ALA A 1 101 ? -1.428 -0.006 28.108 1.00 57.22 101 ALA A CA 1
ATOM 726 C C . ALA A 1 101 ? -2.237 0.156 29.407 1.00 57.22 101 ALA A C 1
ATOM 728 O O . ALA A 1 101 ? -1.763 0.682 30.414 1.00 57.22 101 ALA A O 1
ATOM 729 N N . LEU A 1 102 ? -3.479 -0.330 29.382 1.00 61.03 102 LEU A N 1
ATOM 730 C CA . LEU A 1 102 ? -4.206 -0.708 30.578 1.00 61.03 102 LEU A CA 1
ATOM 731 C C . LEU A 1 102 ? -3.326 -1.727 31.293 1.00 61.03 102 LEU A C 1
ATOM 733 O O . LEU A 1 102 ? -3.056 -2.810 30.772 1.00 61.03 102 LEU A O 1
ATOM 737 N N . ILE A 1 103 ? -2.842 -1.352 32.471 1.00 63.31 103 ILE A N 1
ATOM 738 C CA . ILE A 1 103 ? -2.147 -2.265 33.364 1.00 63.31 103 ILE 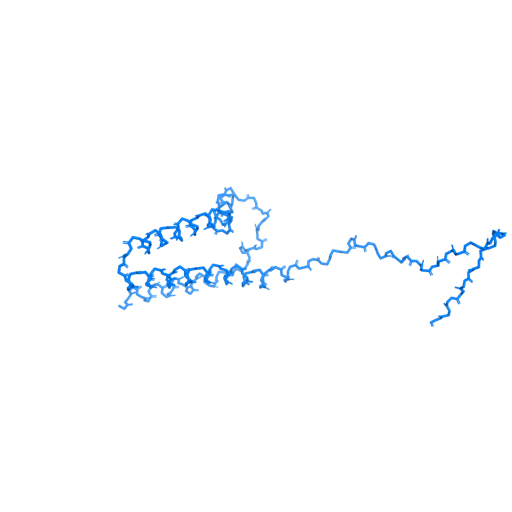A CA 1
ATOM 739 C C . ILE A 1 103 ? -3.154 -3.375 33.656 1.00 63.31 103 ILE A C 1
ATOM 741 O O . ILE A 1 103 ? -4.124 -3.168 34.385 1.00 63.31 103 ILE A O 1
ATOM 745 N N . ASN A 1 104 ? -2.979 -4.537 33.032 1.00 61.28 104 ASN A N 1
ATOM 746 C CA . ASN A 1 104 ? -3.816 -5.684 33.320 1.00 61.28 104 ASN A CA 1
ATOM 747 C C . ASN A 1 104 ? -3.437 -6.196 34.713 1.00 61.28 104 ASN A C 1
ATOM 749 O O . ASN A 1 104 ? -2.557 -7.043 34.857 1.00 61.28 104 ASN A O 1
ATOM 753 N N . VAL A 1 105 ? -4.108 -5.681 35.743 1.00 63.31 105 VAL A N 1
ATOM 754 C CA . VAL A 1 105 ? -3.935 -6.112 37.141 1.00 63.31 105 VAL A CA 1
ATOM 755 C C . VAL A 1 105 ? -4.444 -7.551 37.364 1.00 63.31 105 VAL A C 1
ATOM 757 O O . VAL A 1 105 ? -4.416 -8.053 38.479 1.00 63.31 105 VAL A O 1
ATOM 760 N N . ALA A 1 106 ? -4.876 -8.264 36.315 1.00 62.00 106 ALA A N 1
ATOM 761 C CA . ALA A 1 106 ? -5.282 -9.665 36.394 1.00 62.00 106 ALA A CA 1
ATOM 762 C C . ALA A 1 106 ? -4.112 -10.666 36.441 1.00 62.00 106 ALA A C 1
ATOM 764 O O . ALA A 1 106 ? -4.348 -11.861 36.290 1.00 62.00 106 ALA A O 1
ATOM 765 N N . GLN A 1 107 ? -2.863 -10.225 36.638 1.00 63.09 107 GLN A N 1
ATOM 766 C CA . GLN A 1 107 ? -1.831 -11.144 37.121 1.00 63.09 107 GLN A CA 1
ATOM 767 C C . GLN A 1 107 ? -2.003 -11.206 38.648 1.00 63.09 107 GLN A C 1
ATOM 769 O O . GLN A 1 107 ? -1.588 -10.258 39.322 1.00 63.09 107 GLN A O 1
ATOM 774 N N . PRO A 1 108 ? -2.623 -12.248 39.239 1.00 63.12 108 PRO A N 1
ATOM 775 C CA . PRO A 1 108 ? -2.458 -12.450 40.668 1.00 63.12 108 PRO A CA 1
ATOM 776 C C . PRO A 1 108 ? -0.955 -12.555 40.904 1.00 63.12 108 PRO A C 1
ATOM 778 O O . PRO A 1 108 ? -0.286 -13.358 40.247 1.00 63.12 108 PRO A O 1
ATOM 781 N N . ILE A 1 109 ? -0.419 -11.714 41.792 1.00 64.50 109 ILE A N 1
ATOM 782 C CA . ILE A 1 109 ? 0.966 -11.816 42.250 1.00 64.50 109 ILE A CA 1
ATOM 783 C C . ILE A 1 109 ? 1.065 -13.160 42.967 1.00 64.50 109 ILE A C 1
ATOM 785 O O . ILE A 1 109 ? 0.830 -13.281 44.166 1.00 64.50 109 ILE A O 1
ATOM 789 N N . THR A 1 110 ? 1.316 -14.205 42.189 1.00 62.16 110 THR A N 1
ATOM 790 C CA . THR A 1 110 ? 1.522 -15.549 42.689 1.00 62.16 110 THR A CA 1
ATOM 791 C C . THR A 1 110 ? 2.957 -15.547 43.152 1.00 62.16 110 THR A C 1
ATOM 793 O O . THR A 1 110 ? 3.878 -15.847 42.392 1.00 62.16 110 THR A O 1
ATOM 796 N N . PHE A 1 111 ? 3.149 -15.133 44.403 1.00 60.72 111 PHE A N 1
ATOM 797 C CA . PHE A 1 111 ? 4.328 -15.507 45.157 1.00 60.72 111 PHE A CA 1
ATOM 798 C C . PHE A 1 111 ? 4.360 -17.029 45.113 1.00 60.72 111 PHE A C 1
ATOM 800 O O . PHE A 1 111 ? 3.624 -17.695 45.830 1.00 60.72 111 PHE A O 1
ATOM 807 N N . THR A 1 112 ? 5.130 -17.582 44.186 1.00 60.59 112 THR A N 1
ATOM 808 C CA . THR A 1 112 ? 5.531 -18.975 44.268 1.00 60.59 112 THR A CA 1
ATOM 809 C C . THR A 1 112 ? 6.702 -18.937 45.237 1.00 60.59 112 THR A C 1
ATOM 811 O O . THR A 1 112 ? 7.788 -18.529 44.816 1.00 60.59 112 THR A O 1
ATOM 814 N N . PRO A 1 113 ? 6.513 -19.212 46.545 1.00 65.25 113 PRO A N 1
ATOM 815 C CA . PRO A 1 113 ? 7.651 -19.312 47.435 1.00 65.25 113 PRO A CA 1
ATOM 816 C C . PRO A 1 113 ? 8.565 -20.384 46.851 1.00 65.25 113 PRO A C 1
ATOM 818 O O . PRO A 1 113 ? 8.142 -21.518 46.628 1.00 65.25 113 PRO A O 1
ATOM 821 N N . LYS A 1 114 ? 9.818 -20.014 46.578 1.00 62.69 114 LYS A N 1
ATOM 822 C CA . LYS A 1 114 ? 10.885 -20.937 46.184 1.00 62.69 114 LYS A CA 1
ATOM 823 C C . LYS A 1 114 ? 11.314 -21.769 47.400 1.00 62.69 114 LYS A C 1
ATOM 825 O O . LYS A 1 114 ? 12.481 -21.812 47.761 1.00 62.69 114 LYS A O 1
ATOM 830 N N . ALA A 1 115 ? 10.354 -22.397 48.068 1.00 62.75 115 ALA A N 1
ATOM 831 C CA . ALA A 1 115 ? 10.627 -23.518 48.937 1.00 62.75 115 ALA A CA 1
ATOM 832 C C . ALA A 1 115 ? 10.708 -24.728 48.009 1.00 62.75 115 ALA A C 1
ATOM 834 O O . ALA A 1 115 ? 9.701 -25.354 47.680 1.00 62.75 115 ALA A O 1
ATOM 835 N N . GLU A 1 116 ? 11.908 -25.000 47.505 1.00 60.72 116 GLU A N 1
ATOM 836 C CA . GLU A 1 116 ? 12.190 -26.286 46.886 1.00 60.72 116 GLU A CA 1
ATOM 837 C C . GLU A 1 116 ? 12.061 -27.332 47.996 1.00 60.72 116 GLU A C 1
ATOM 839 O O . GLU A 1 116 ? 12.966 -27.509 48.810 1.00 60.72 116 GLU A O 1
ATOM 844 N N . VAL A 1 117 ? 10.882 -27.955 48.099 1.00 60.78 117 VAL A N 1
ATOM 845 C CA . VAL A 1 117 ? 10.654 -29.103 48.981 1.00 60.78 117 VAL A CA 1
ATOM 846 C C . VAL A 1 117 ? 11.447 -30.264 48.392 1.00 60.78 117 VAL A C 1
ATOM 848 O O . VAL A 1 117 ? 10.937 -31.073 47.619 1.00 60.78 117 VAL A O 1
ATOM 851 N N . SER A 1 118 ? 12.737 -30.293 48.714 1.00 64.56 118 SER A N 1
ATOM 852 C CA . SER A 1 118 ? 13.617 -31.411 48.417 1.00 64.56 118 SER A CA 1
ATOM 853 C C . SER A 1 118 ? 13.419 -32.459 49.505 1.00 64.56 118 SER A C 1
ATOM 855 O O . SER A 1 118 ? 13.803 -32.277 50.661 1.00 64.56 118 SER A O 1
ATOM 857 N N . MET A 1 119 ? 12.717 -33.525 49.130 1.00 58.50 119 MET A N 1
ATOM 858 C CA . MET A 1 119 ? 12.368 -34.637 50.003 1.00 58.50 119 MET A CA 1
ATOM 859 C C . MET A 1 119 ? 13.623 -35.464 50.295 1.00 58.50 119 MET A C 1
ATOM 861 O O . MET A 1 119 ? 14.188 -36.082 49.390 1.00 58.50 119 MET A O 1
ATOM 865 N N . ALA A 1 120 ? 14.066 -35.492 51.554 1.00 66.00 120 ALA A N 1
ATOM 866 C CA . ALA A 1 120 ? 15.124 -36.406 51.962 1.00 66.00 120 ALA A CA 1
ATOM 867 C C . ALA A 1 120 ? 14.630 -37.868 51.840 1.00 66.00 120 ALA A C 1
ATOM 869 O O . ALA A 1 120 ? 13.434 -38.124 51.999 1.00 66.00 120 ALA A O 1
ATOM 870 N N . PRO A 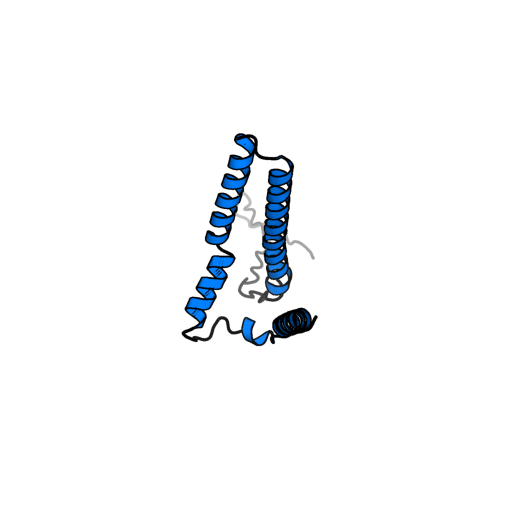1 121 ? 15.520 -38.855 51.631 1.00 68.25 121 PRO A N 1
ATOM 871 C CA . PRO A 1 121 ? 15.154 -40.270 51.455 1.00 68.25 121 PRO A CA 1
ATOM 872 C C . PRO A 1 121 ? 14.319 -40.890 52.591 1.00 68.25 121 PRO A C 1
ATOM 874 O O . PRO A 1 121 ? 13.736 -41.952 52.406 1.00 68.25 121 PRO A O 1
ATOM 877 N N . ASN A 1 122 ? 14.275 -40.237 53.757 1.00 73.00 122 ASN A N 1
ATOM 878 C CA . ASN A 1 122 ? 13.563 -40.671 54.960 1.00 73.00 122 ASN A CA 1
ATOM 879 C C . ASN A 1 122 ? 12.287 -39.854 55.248 1.00 73.00 122 ASN A C 1
ATOM 881 O O . ASN A 1 122 ? 11.780 -39.899 56.361 1.00 73.00 122 ASN A O 1
ATOM 885 N N . ASN A 1 123 ? 11.760 -39.121 54.263 1.00 68.56 123 ASN A N 1
ATOM 886 C CA . ASN A 1 123 ? 10.537 -38.312 54.363 1.00 68.56 123 ASN A CA 1
ATOM 887 C C . ASN A 1 123 ? 10.578 -37.100 55.319 1.00 68.56 123 ASN A C 1
ATOM 889 O O . ASN A 1 123 ? 9.531 -36.515 55.601 1.00 68.56 123 ASN A O 1
ATOM 893 N N . ASP A 1 124 ? 11.759 -36.663 55.753 1.00 64.31 124 ASP A N 1
ATOM 894 C CA . ASP A 1 124 ? 11.909 -35.417 56.509 1.00 64.31 124 ASP A CA 1
ATOM 895 C C . ASP A 1 124 ? 11.948 -34.203 55.564 1.00 64.31 124 ASP A C 1
ATOM 897 O O . ASP A 1 124 ? 12.705 -34.171 54.588 1.00 64.31 124 ASP A O 1
ATOM 901 N N . VAL A 1 125 ? 11.129 -33.186 55.855 1.00 63.28 125 VAL A N 1
ATOM 902 C CA . VAL A 1 125 ? 11.073 -31.929 55.090 1.00 63.28 125 VAL A CA 1
ATOM 903 C C . VAL A 1 125 ? 12.149 -30.979 55.610 1.00 63.28 125 VAL A C 1
ATOM 905 O O . VAL A 1 125 ? 12.003 -30.410 56.693 1.00 63.28 125 VAL A O 1
ATOM 908 N N . LEU A 1 126 ? 13.228 -30.776 54.845 1.00 60.72 126 LEU A N 1
ATOM 909 C CA . LEU A 1 126 ? 14.268 -29.813 55.213 1.00 60.72 126 LEU A CA 1
ATOM 910 C C . LEU A 1 126 ? 13.907 -28.438 54.650 1.00 60.72 126 LEU A C 1
ATOM 912 O O . LEU A 1 126 ? 14.231 -28.105 53.512 1.00 60.72 126 LEU A O 1
ATOM 916 N N . ILE A 1 127 ? 13.214 -27.633 55.454 1.00 61.78 127 ILE A N 1
ATOM 917 C CA . ILE A 1 127 ? 12.994 -26.223 55.135 1.00 61.78 127 ILE A CA 1
ATOM 918 C C . ILE A 1 127 ? 14.349 -25.520 55.283 1.00 61.78 127 ILE A C 1
ATOM 920 O O . ILE A 1 127 ? 14.781 -25.233 56.397 1.00 61.78 127 ILE A O 1
ATOM 924 N N . MET A 1 128 ? 15.055 -25.276 54.175 1.00 63.94 128 MET A N 1
ATOM 925 C CA . MET A 1 128 ? 16.170 -24.331 54.192 1.00 63.94 128 MET A CA 1
ATOM 926 C C . MET A 1 128 ? 15.577 -22.937 54.405 1.00 63.94 128 MET A C 1
ATOM 928 O O . MET A 1 128 ? 15.001 -22.353 53.490 1.00 63.94 128 MET A O 1
ATOM 932 N N . GLU A 1 129 ? 15.664 -22.437 55.637 1.00 64.62 129 GLU A N 1
ATOM 933 C CA . GLU A 1 129 ? 15.365 -21.050 55.974 1.00 64.62 129 GLU A CA 1
ATOM 934 C C . GLU A 1 129 ? 16.356 -20.160 55.207 1.00 64.62 129 GLU A C 1
ATOM 936 O O . GLU A 1 129 ? 17.524 -20.031 55.569 1.00 64.62 129 GLU A O 1
ATOM 941 N N . SER A 1 130 ? 15.929 -19.622 54.064 1.00 54.75 130 SER A N 1
ATOM 942 C CA . SER A 1 130 ? 16.689 -18.602 53.354 1.00 54.75 130 SER A CA 1
ATOM 943 C C . SER A 1 130 ? 16.534 -17.300 54.130 1.00 54.75 130 SER A C 1
ATOM 945 O O . SER A 1 130 ? 15.485 -16.656 54.053 1.00 54.75 130 SER A O 1
ATOM 947 N N . GLY A 1 131 ? 17.566 -16.955 54.900 1.00 52.75 131 GLY A N 1
ATOM 948 C CA . GLY A 1 131 ? 17.705 -15.639 55.504 1.00 52.75 131 GLY A CA 1
ATOM 949 C C . GLY A 1 131 ? 17.560 -14.522 54.465 1.00 52.75 131 GLY A C 1
ATOM 950 O O . GLY A 1 131 ? 17.881 -14.719 53.293 1.00 52.75 131 GLY A O 1
ATOM 951 N N . PHE A 1 132 ? 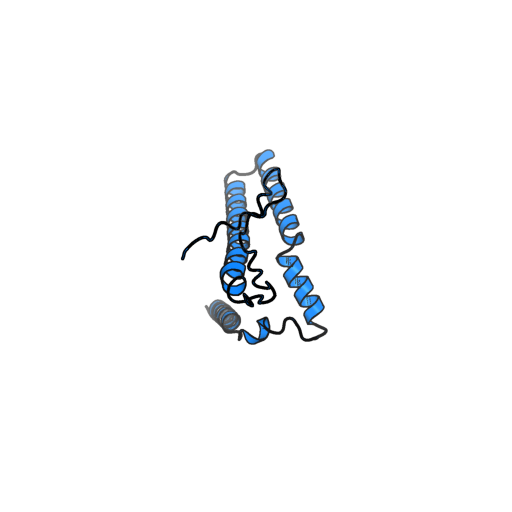17.029 -13.405 54.966 1.00 42.12 132 PHE A N 1
ATOM 952 C CA . PHE A 1 132 ? 16.875 -12.075 54.362 1.00 42.12 132 PHE A CA 1
ATOM 953 C C . PHE A 1 132 ? 17.663 -11.781 53.078 1.00 42.12 132 PHE A C 1
ATOM 955 O O . PHE A 1 132 ? 18.904 -11.940 53.077 1.00 42.12 132 PHE A O 1
#

Organism: NCBI:txid642797

InterPro domains:
  IPR007039 Conjugal transfer TrbC/type IV secretion VirB2 [PF04956] (2-93)

Sequence (132 aa):
MRKFMRLALAMTLVIFVPETALAAAGTGLPWEGPLTVLSNSITGPVAFSVALIAIVIAGGVLIFGGDLNQFARVAIFIVLVLSLIIGAANFLSSTFGTTGALINVAQPITFTPKAEVSMAPNNDVLIMESGF

pLDDT: mean 71.23, std 12.38, range [42.12, 93.19]

Radius of gyration: 28.66 Å; chains: 1; bounding box: 42×70×79 Å